Protein AF-A0A1J3E453-F1 (afdb_monomer)

Mean predicted aligned error: 7.91 Å

Organism: Noccaea caerulescens (NCBI:txid107243)

Radius of gyration: 14.73 Å; Cα contacts (8 Å, |Δi|>4): 219; chains: 1; bounding box: 29×22×44 Å

pLDDT: mean 78.31, std 11.67, range [51.22, 94.38]

Nearest PDB structures (foldseek):
  5n4c-assembly3_C  TM=3.956E-01  e=3.322E-01  Galerina marginata
  8hq2-assembly2_E  TM=4.932E-01  e=2.153E+00  Homo sapiens
  7y1x-assembly1_A  TM=4.200E-01  e=2.153E+00  Microbulbifer arenaceous
  3qqz-assembly1_A  TM=3.516E-01  e=2.038E+00  Escherichia coli ABU 83972
  8j07-assembly1_s1  TM=5.700E-01  e=7.623E+00  Homo sapiens

Foldseek 3Di:
DQDPVLRDDADDDDPDPDPAKAKDWFAAPVVRWIKIWIDDFQAWTKMWTVPVVDPNTDIDTDRARPQQKDFDDSDWDYDPRKIKGWIAHPVVVVCPVRIDIWIQDPNVRYIDD

Sequence (113 aa):
VWSPYCGKPLWIEPTHRRHNYLYALGYDKSKDSHKILRFGGSVDFTIYDLNSDSVPVSERVLDITPDRMEYNDHSSVTLNGNAYWHATNVEDSDNLDQNFLVCFDFTRETFGP

Solvent-accessible surface area (backbone atoms only — not comparable to full-atom values): 6765 Å² total; per-residue (Å²): 88,76,42,84,88,72,75,47,82,44,56,74,80,84,89,63,94,67,92,69,65,41,66,37,58,28,32,18,76,86,74,77,29,47,32,38,40,40,36,36,87,73,70,47,39,34,39,34,45,59,44,87,86,45,82,63,43,48,72,44,76,52,96,61,83,65,71,70,51,44,76,79,56,93,61,58,46,66,56,99,34,21,28,34,33,50,30,32,48,61,93,46,65,90,48,80,83,56,67,45,79,46,37,40,37,49,64,78,70,41,76,51,136

InterPro domains:
  IPR006527 F-box associated beta-propeller, type 1 [PF07734] (1-113)
  IPR017451 F-box associated beta-propeller domain [TIGR01640] (1-112)

Secondary structure (DSSP, 8-state):
-B-TTT-SB---------S--EEEEEEETTTTEEEEEEEETTTEEEEEE--TT-SS-EEEE------SEEE--S--EEETTEEEEEEEEGGGTT-TT-EEEEEEETTTTEEE-

Structure (mmCIF, N/CA/C/O backbone):
data_AF-A0A1J3E453-F1
#
_entry.id   AF-A0A1J3E453-F1
#
loop_
_atom_site.group_PDB
_atom_site.id
_atom_site.type_symbol
_atom_site.label_atom_id
_atom_site.label_alt_id
_atom_site.label_comp_id
_atom_site.label_asym_id
_atom_site.label_entity_id
_atom_site.label_seq_id
_atom_site.pdbx_PDB_ins_code
_atom_site.Cartn_x
_atom_site.Cartn_y
_atom_site.Cartn_z
_atom_site.occupancy
_atom_site.B_iso_or_equiv
_atom_site.auth_seq_id
_atom_site.auth_comp_id
_atom_site.auth_asym_id
_atom_site.auth_atom_id
_atom_site.pdbx_PDB_model_num
ATOM 1 N N . VAL A 1 1 ? -0.387 9.661 13.028 1.00 66.81 1 VAL A N 1
ATOM 2 C CA . VAL A 1 1 ? -1.453 9.645 11.997 1.00 66.81 1 VAL A CA 1
ATOM 3 C C . VAL A 1 1 ? -2.800 9.816 12.683 1.00 66.81 1 VAL A C 1
ATOM 5 O O . VAL A 1 1 ? -2.996 9.254 13.751 1.00 66.81 1 VAL A O 1
ATOM 8 N N . TRP A 1 2 ? -3.717 10.610 12.133 1.00 67.94 2 TRP A N 1
ATOM 9 C CA . TRP A 1 2 ? -5.086 10.700 12.654 1.00 67.94 2 TRP A CA 1
ATOM 10 C C . TRP A 1 2 ? -5.987 9.791 11.818 1.00 67.94 2 TRP A C 1
ATOM 12 O O . TRP A 1 2 ? -6.043 9.968 10.603 1.00 67.94 2 TRP A O 1
ATOM 22 N N . SER A 1 3 ? -6.634 8.798 12.437 1.00 66.44 3 SER A N 1
ATOM 23 C CA . SER A 1 3 ? -7.619 7.970 11.732 1.00 66.44 3 SER A CA 1
ATOM 24 C C . SER A 1 3 ? -8.967 8.697 11.729 1.00 66.44 3 SER A C 1
ATOM 26 O O . SER A 1 3 ? -9.567 8.824 12.802 1.00 66.44 3 SER A O 1
ATOM 28 N N . PRO A 1 4 ? -9.478 9.152 10.567 1.00 64.81 4 PRO A N 1
ATOM 29 C CA . PRO A 1 4 ? -10.780 9.815 10.499 1.00 64.81 4 PRO A CA 1
ATOM 30 C C . PRO A 1 4 ? -11.937 8.881 10.869 1.00 64.81 4 PRO A C 1
ATOM 32 O O . PRO A 1 4 ? -12.992 9.350 11.280 1.00 64.81 4 PRO A O 1
ATOM 35 N N . TYR A 1 5 ? -11.733 7.566 10.762 1.00 63.62 5 TYR A N 1
ATOM 36 C CA . TYR A 1 5 ? -12.758 6.559 11.032 1.00 63.62 5 TYR A CA 1
ATOM 37 C C . TYR A 1 5 ? -12.921 6.263 12.522 1.00 63.62 5 TYR A C 1
ATOM 39 O O . TYR A 1 5 ? -14.030 6.046 12.996 1.00 63.62 5 TYR A O 1
ATOM 47 N N . CYS A 1 6 ? -11.821 6.270 13.274 1.00 66.38 6 CYS A N 1
ATOM 48 C CA . CYS A 1 6 ? -11.834 5.881 14.685 1.00 66.38 6 CYS A CA 1
ATOM 49 C C . CYS A 1 6 ? -11.796 7.092 15.629 1.00 66.38 6 CYS A C 1
ATOM 51 O O . CYS A 1 6 ? -11.926 6.924 16.839 1.00 66.38 6 CYS A O 1
ATOM 53 N N . GLY A 1 7 ? -11.540 8.298 15.103 1.00 68.38 7 GLY A N 1
ATOM 54 C CA . GLY A 1 7 ? -11.434 9.546 15.870 1.00 68.38 7 GLY A CA 1
ATOM 55 C C . GLY A 1 7 ? -10.265 9.597 16.864 1.00 68.38 7 GLY A C 1
ATOM 56 O O . GLY A 1 7 ? -10.111 10.582 17.585 1.00 68.38 7 GLY A O 1
ATOM 57 N N . LYS A 1 8 ? -9.432 8.551 16.912 1.00 69.38 8 LYS A N 1
ATOM 58 C CA . LYS A 1 8 ? -8.300 8.413 17.830 1.00 69.38 8 LYS A CA 1
ATOM 59 C C . LYS A 1 8 ? -6.981 8.736 17.116 1.00 69.38 8 LYS A C 1
ATOM 61 O O . LYS A 1 8 ? -6.792 8.328 15.965 1.00 69.38 8 LYS A O 1
ATOM 66 N N . PRO A 1 9 ? -6.045 9.436 17.782 1.00 73.31 9 PRO A N 1
ATOM 67 C CA . PRO A 1 9 ? -4.690 9.577 17.270 1.00 73.31 9 PRO A CA 1
ATOM 68 C C . PRO A 1 9 ? -3.983 8.216 17.303 1.00 73.31 9 PRO A C 1
ATOM 70 O O . PRO A 1 9 ? -3.937 7.554 18.338 1.00 73.31 9 PRO A O 1
ATOM 73 N N . LEU A 1 10 ? -3.429 7.810 16.163 1.00 77.00 10 LEU A N 1
ATOM 74 C CA . LEU A 1 10 ? -2.613 6.610 16.008 1.00 77.00 10 LEU A CA 1
ATOM 75 C C . LEU A 1 10 ? -1.139 7.011 15.897 1.00 77.00 10 LEU A C 1
ATOM 77 O O . LEU A 1 10 ? -0.775 7.893 15.109 1.00 77.00 10 LEU A O 1
ATOM 81 N N . TRP A 1 11 ? -0.279 6.356 16.669 1.00 76.00 11 TRP A N 1
ATOM 82 C CA . TRP A 1 11 ? 1.159 6.611 16.655 1.00 76.00 11 TRP A CA 1
ATOM 83 C C . TRP A 1 11 ? 1.857 5.588 15.764 1.00 76.00 11 TRP A C 1
ATOM 85 O O . TRP A 1 11 ? 1.774 4.388 16.013 1.00 76.00 11 TRP A O 1
ATOM 95 N N . ILE A 1 12 ? 2.521 6.093 14.724 1.00 74.94 12 ILE A N 1
ATOM 96 C CA . ILE A 1 12 ? 3.451 5.337 13.889 1.00 74.94 12 ILE A CA 1
ATOM 97 C C . ILE A 1 12 ? 4.828 5.901 14.203 1.00 74.94 12 ILE A C 1
ATOM 99 O O . ILE A 1 12 ? 5.065 7.094 13.988 1.00 74.94 12 ILE A O 1
ATOM 103 N N . GLU A 1 13 ? 5.699 5.074 14.766 1.00 71.62 13 GLU A N 1
ATOM 104 C CA . GLU A 1 13 ? 7.048 5.498 15.106 1.00 71.62 13 GLU A CA 1
ATOM 105 C C . GLU A 1 13 ? 7.929 5.470 13.846 1.00 71.62 13 GLU A C 1
ATOM 107 O O . GLU A 1 13 ? 7.936 4.474 13.119 1.00 71.62 13 GLU A O 1
ATOM 112 N N . PRO A 1 14 ? 8.664 6.551 13.528 1.00 63.81 14 PRO A N 1
ATOM 113 C CA . PRO A 1 14 ? 9.563 6.546 12.386 1.00 63.81 14 PRO A CA 1
ATOM 114 C C . PRO A 1 14 ? 10.747 5.618 12.672 1.00 63.81 14 PRO A C 1
ATOM 116 O O . PRO A 1 14 ? 11.683 5.983 13.379 1.00 63.81 14 PRO A O 1
ATOM 119 N N . THR A 1 15 ? 10.732 4.419 12.096 1.00 65.12 15 THR A N 1
ATOM 120 C CA . THR A 1 15 ? 11.800 3.433 12.295 1.00 65.12 15 THR A CA 1
ATOM 121 C C . THR A 1 15 ? 13.136 3.863 11.672 1.00 65.12 15 THR A C 1
ATOM 123 O O . THR A 1 15 ? 14.179 3.460 12.178 1.00 65.12 15 THR A O 1
ATOM 126 N N . HIS A 1 16 ? 13.157 4.682 10.606 1.00 63.59 16 HIS A N 1
ATOM 127 C CA . HIS A 1 16 ? 14.385 5.115 9.908 1.00 63.59 16 HIS A CA 1
ATOM 128 C C . HIS A 1 16 ? 14.329 6.576 9.418 1.00 63.59 16 HIS A C 1
ATOM 130 O O . HIS A 1 16 ? 13.320 7.026 8.884 1.00 63.59 16 HIS A O 1
ATOM 136 N N . ARG A 1 17 ? 15.462 7.298 9.499 1.00 58.50 17 ARG A N 1
ATOM 137 C CA . ARG A 1 17 ? 15.637 8.704 9.051 1.00 58.50 17 ARG A CA 1
ATOM 138 C C . ARG A 1 17 ? 15.853 8.873 7.534 1.00 58.50 17 ARG A C 1
ATOM 140 O O . ARG A 1 17 ? 16.582 9.770 7.107 1.00 58.50 17 ARG A O 1
ATOM 147 N N . ARG A 1 18 ? 15.300 7.990 6.700 1.00 62.88 18 ARG A N 1
ATOM 148 C CA . ARG A 1 18 ? 15.377 8.165 5.238 1.00 62.88 18 ARG A CA 1
ATOM 149 C C . ARG A 1 18 ? 14.251 9.095 4.785 1.00 62.88 18 ARG A C 1
ATOM 151 O O . ARG A 1 18 ? 13.124 8.969 5.245 1.00 62.88 18 ARG A O 1
ATOM 158 N N . HIS A 1 19 ? 14.575 10.029 3.893 1.00 62.84 19 HIS A N 1
ATOM 159 C CA . HIS A 1 19 ? 13.678 11.114 3.477 1.00 62.84 19 HIS A CA 1
ATOM 160 C C . HIS 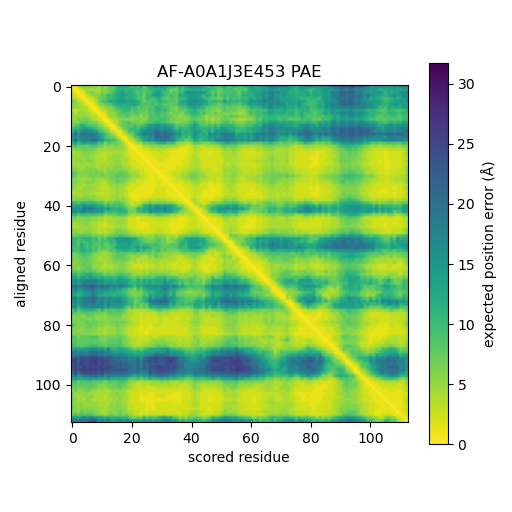A 1 19 ? 12.812 10.760 2.254 1.00 62.84 19 HIS A C 1
ATOM 162 O O . HIS A 1 19 ? 11.989 11.569 1.846 1.00 62.84 19 HIS A O 1
ATOM 168 N N . ASN A 1 20 ? 12.967 9.555 1.690 1.00 74.38 20 ASN A N 1
ATOM 169 C CA . ASN A 1 20 ? 12.432 9.203 0.368 1.00 74.38 20 ASN A CA 1
ATOM 170 C C . ASN A 1 20 ? 11.447 8.022 0.421 1.00 74.38 20 ASN A C 1
ATOM 172 O O . ASN A 1 20 ? 11.412 7.208 -0.497 1.00 74.38 20 ASN A O 1
ATOM 176 N N . TYR A 1 21 ? 10.693 7.887 1.515 1.00 80.69 21 TYR A N 1
ATOM 177 C CA . TYR A 1 21 ? 9.635 6.882 1.587 1.00 80.69 21 TYR A CA 1
ATOM 178 C C . TYR A 1 21 ? 8.345 7.397 0.961 1.00 80.69 21 TYR A C 1
ATOM 180 O O . TYR A 1 21 ? 7.912 8.520 1.225 1.00 80.69 21 TYR A O 1
ATOM 188 N N . LEU A 1 22 ? 7.720 6.524 0.188 1.00 83.06 22 LEU A N 1
ATOM 189 C CA . LEU A 1 22 ? 6.383 6.668 -0.347 1.00 83.06 22 LEU A CA 1
ATOM 190 C C . LEU A 1 22 ? 5.392 5.946 0.553 1.00 83.06 22 LEU A C 1
ATOM 192 O O . LEU A 1 22 ? 5.734 4.988 1.252 1.00 83.06 22 LEU A O 1
ATOM 196 N N . TYR A 1 23 ? 4.158 6.432 0.535 1.00 87.56 23 TYR A N 1
ATOM 197 C CA . TYR A 1 23 ? 3.074 5.879 1.326 1.00 87.56 23 TYR A CA 1
ATOM 198 C C . TYR A 1 23 ? 1.862 5.640 0.438 1.00 87.56 23 TYR A C 1
ATOM 200 O O . TYR A 1 23 ? 1.509 6.475 -0.395 1.00 87.56 23 TYR A O 1
ATOM 208 N N . ALA A 1 24 ? 1.212 4.506 0.656 1.00 90.25 24 ALA A N 1
ATOM 209 C CA . ALA A 1 24 ? -0.039 4.146 0.020 1.00 90.25 24 ALA A CA 1
ATOM 210 C C . ALA A 1 24 ? -1.056 3.741 1.085 1.00 90.25 24 ALA A C 1
ATOM 212 O O . ALA A 1 24 ? -0.745 2.974 1.998 1.00 90.25 24 ALA A O 1
ATOM 213 N N . LEU A 1 25 ? -2.272 4.269 0.972 1.00 91.25 25 LEU A N 1
ATOM 214 C CA . LEU A 1 25 ? -3.391 3.904 1.834 1.00 91.25 25 LEU A CA 1
ATOM 215 C C . LEU A 1 25 ? -4.227 2.827 1.142 1.00 91.25 25 LEU A C 1
ATOM 217 O O . LEU A 1 25 ? -4.534 2.937 -0.045 1.00 91.25 25 LEU A O 1
ATOM 221 N N . GLY A 1 26 ? -4.643 1.822 1.899 1.00 92.94 26 GLY A N 1
ATOM 222 C CA . GLY A 1 26 ? -5.529 0.781 1.406 1.00 92.94 26 GLY A CA 1
ATOM 223 C C . GLY A 1 26 ? -6.417 0.193 2.485 1.00 92.94 26 GLY A C 1
ATOM 224 O O . GLY A 1 26 ? -6.435 0.648 3.633 1.00 92.94 26 GLY A O 1
ATOM 225 N N . TYR A 1 27 ? -7.181 -0.813 2.082 1.00 92.50 27 TYR A N 1
ATOM 226 C CA . TYR A 1 27 ? -8.213 -1.448 2.882 1.00 92.50 27 TYR A CA 1
ATOM 227 C C . TYR A 1 27 ? -8.071 -2.965 2.836 1.00 92.50 27 TYR A C 1
ATOM 229 O O . TYR A 1 27 ? -8.111 -3.577 1.767 1.00 92.50 27 TYR A O 1
ATOM 237 N N . ASP A 1 28 ? -7.940 -3.572 4.007 1.00 92.62 28 ASP A N 1
ATOM 238 C CA . ASP A 1 28 ? -7.996 -5.014 4.173 1.00 92.62 28 ASP A CA 1
ATOM 239 C C . ASP A 1 28 ? -9.448 -5.441 4.376 1.00 92.62 28 ASP A C 1
ATOM 241 O O . ASP A 1 28 ? -10.034 -5.267 5.445 1.00 92.62 28 ASP A O 1
ATOM 245 N N . LYS A 1 29 ? -10.022 -6.045 3.335 1.00 91.25 29 LYS A N 1
ATOM 246 C CA . LYS A 1 29 ? -11.408 -6.524 3.347 1.00 91.25 29 LYS A CA 1
ATOM 247 C C . LYS A 1 29 ? -11.610 -7.711 4.287 1.00 91.25 29 LYS A C 1
ATOM 249 O O . LYS A 1 29 ? -12.735 -7.954 4.703 1.00 91.25 29 LYS A O 1
ATOM 254 N N . SER A 1 30 ? -10.552 -8.461 4.602 1.00 90.56 30 SER A N 1
ATOM 255 C CA . SER A 1 30 ? -10.637 -9.618 5.501 1.00 90.56 30 SER A CA 1
ATOM 256 C C . SER A 1 30 ? -10.715 -9.209 6.970 1.00 90.56 30 SER A C 1
ATOM 258 O O . SER A 1 30 ? -11.347 -9.901 7.767 1.00 90.56 30 SER A O 1
ATOM 260 N N . LYS A 1 31 ? -10.098 -8.075 7.313 1.00 87.00 31 LYS A N 1
ATOM 261 C CA . LYS A 1 31 ? -10.059 -7.527 8.674 1.00 87.00 31 LYS A CA 1
ATOM 262 C C . LYS A 1 31 ? -10.970 -6.325 8.892 1.00 87.00 31 LYS A C 1
ATOM 264 O O . LYS A 1 31 ? -11.061 -5.855 10.021 1.00 87.00 31 LYS A O 1
ATOM 269 N N . ASP A 1 32 ? -11.606 -5.832 7.832 1.00 88.06 32 ASP A N 1
ATOM 270 C CA . ASP A 1 32 ? -12.431 -4.623 7.855 1.00 88.06 32 ASP A CA 1
ATOM 271 C C . ASP A 1 32 ? -11.655 -3.403 8.398 1.00 88.06 32 ASP A C 1
ATOM 273 O O . ASP A 1 32 ? -12.167 -2.588 9.164 1.00 88.06 32 ASP A O 1
ATOM 277 N N . SER A 1 33 ? -10.368 -3.300 8.041 1.00 87.69 33 SER A N 1
ATOM 278 C CA . SER A 1 33 ? -9.460 -2.279 8.571 1.00 87.69 33 SER A CA 1
ATOM 279 C C . SER A 1 33 ? -8.656 -1.587 7.474 1.00 87.69 33 SER A C 1
ATOM 281 O O . SER A 1 33 ? -8.344 -2.148 6.423 1.00 87.69 33 SER A O 1
ATOM 283 N N . HIS A 1 34 ? -8.303 -0.326 7.723 1.00 89.12 34 HIS A N 1
ATOM 284 C CA . HIS A 1 34 ? -7.387 0.403 6.854 1.00 89.12 34 HIS A CA 1
ATOM 285 C C . HIS A 1 34 ? -5.942 0.015 7.160 1.00 89.12 34 HIS A C 1
ATOM 287 O O . HIS A 1 34 ? -5.573 -0.231 8.309 1.00 89.12 34 HIS A O 1
ATOM 293 N N . LYS A 1 35 ? -5.104 0.033 6.129 1.00 91.56 35 LYS A N 1
ATOM 294 C CA . LYS A 1 35 ? -3.669 -0.216 6.236 1.00 91.56 35 LYS A CA 1
ATOM 295 C C . LYS A 1 35 ? -2.889 0.850 5.483 1.00 91.56 35 LYS A C 1
ATOM 297 O O . LYS A 1 35 ? -3.371 1.396 4.492 1.00 91.56 35 LYS A O 1
ATOM 302 N N . ILE A 1 36 ? -1.672 1.124 5.936 1.00 91.12 36 ILE A N 1
ATOM 303 C CA . ILE A 1 36 ? -0.721 1.977 5.217 1.00 91.12 36 ILE A CA 1
ATOM 304 C C . ILE A 1 36 ? 0.464 1.120 4.804 1.00 91.12 36 ILE A C 1
ATOM 306 O O . ILE A 1 36 ? 1.096 0.497 5.651 1.00 91.12 36 ILE A O 1
ATOM 310 N N . LEU A 1 37 ? 0.782 1.116 3.516 1.00 91.25 37 LEU A N 1
ATOM 311 C CA . LEU A 1 37 ? 2.040 0.599 3.001 1.00 91.25 37 LEU A CA 1
ATOM 312 C C . LEU A 1 37 ? 3.033 1.759 2.929 1.00 91.25 37 LEU A C 1
ATOM 314 O O . LEU A 1 37 ? 2.752 2.770 2.291 1.00 91.25 37 LEU A O 1
ATOM 318 N N . ARG A 1 38 ? 4.188 1.613 3.568 1.00 88.62 38 ARG A N 1
ATOM 319 C CA . ARG A 1 38 ? 5.368 2.458 3.381 1.00 88.62 38 ARG A CA 1
ATOM 320 C C . ARG A 1 38 ? 6.363 1.697 2.525 1.00 88.62 38 ARG A C 1
ATOM 322 O O . ARG A 1 38 ? 6.682 0.553 2.851 1.00 88.62 38 ARG A O 1
ATOM 329 N N . PHE A 1 39 ? 6.891 2.339 1.494 1.00 83.56 39 PHE A N 1
ATOM 330 C CA . PHE A 1 39 ? 7.907 1.735 0.646 1.00 83.56 39 PHE A CA 1
ATOM 331 C C . PHE A 1 39 ? 8.971 2.732 0.199 1.00 83.56 39 PHE A C 1
ATOM 333 O O . PHE A 1 39 ? 8.719 3.933 0.139 1.00 83.56 39 PHE A O 1
ATOM 340 N N . GLY A 1 40 ? 10.189 2.259 -0.054 1.00 76.62 40 GLY A N 1
ATOM 341 C CA . GLY A 1 40 ? 11.299 3.101 -0.504 1.00 76.62 40 GLY A CA 1
ATOM 342 C C . GLY A 1 40 ? 12.352 2.293 -1.251 1.00 76.62 40 GLY A C 1
ATOM 343 O O . GLY A 1 40 ? 12.816 1.263 -0.767 1.00 76.62 40 GLY A O 1
ATOM 344 N N . GLY A 1 41 ? 12.737 2.764 -2.438 1.00 70.06 41 GLY A N 1
ATOM 345 C CA . GLY A 1 41 ? 13.573 1.977 -3.345 1.00 70.06 41 GLY A CA 1
ATOM 346 C C . GLY A 1 41 ? 12.896 0.663 -3.757 1.00 70.06 41 GLY A C 1
ATOM 347 O O . GLY A 1 41 ? 11.672 0.554 -3.749 1.00 70.06 41 GLY A O 1
ATOM 348 N N . SER A 1 42 ? 13.699 -0.339 -4.113 1.00 65.81 42 SER A N 1
ATOM 349 C CA . SER A 1 42 ? 13.228 -1.635 -4.619 1.00 65.81 42 SER A CA 1
ATOM 350 C C . SER A 1 42 ? 13.126 -2.741 -3.560 1.00 65.81 42 SER A C 1
ATOM 352 O O . SER A 1 42 ? 12.817 -3.872 -3.912 1.00 65.81 42 SER A O 1
ATOM 354 N N . VAL A 1 43 ? 13.404 -2.465 -2.279 1.00 68.75 43 VAL A N 1
ATOM 355 C CA . VAL A 1 43 ? 13.579 -3.534 -1.268 1.00 68.75 43 VAL A CA 1
ATOM 356 C C . VAL A 1 43 ? 12.926 -3.278 0.089 1.00 68.75 43 VAL A C 1
ATOM 358 O O . VAL A 1 43 ? 12.763 -4.220 0.858 1.00 68.75 43 VAL A O 1
ATOM 361 N N . ASP A 1 44 ? 12.512 -2.048 0.398 1.00 81.94 44 ASP A N 1
ATOM 362 C CA . ASP A 1 44 ? 11.988 -1.728 1.727 1.00 81.94 44 ASP A CA 1
ATOM 363 C C . ASP A 1 44 ? 10.461 -1.603 1.671 1.00 81.94 44 ASP A C 1
ATOM 365 O O . ASP A 1 44 ? 9.959 -0.558 1.267 1.00 81.94 44 ASP A O 1
ATOM 369 N N . PHE A 1 45 ? 9.724 -2.634 2.106 1.00 87.38 45 PHE A N 1
ATOM 370 C CA . PHE A 1 45 ? 8.259 -2.604 2.243 1.00 87.38 45 PHE A CA 1
ATOM 371 C C . PHE A 1 45 ? 7.843 -2.827 3.695 1.00 87.38 45 PHE A C 1
ATOM 373 O O . PHE A 1 45 ? 8.231 -3.793 4.351 1.00 87.38 45 PHE A O 1
ATOM 380 N N . THR A 1 46 ? 7.032 -1.922 4.227 1.00 90.06 46 THR A N 1
ATOM 381 C CA . THR A 1 46 ? 6.513 -2.001 5.593 1.00 90.06 46 THR A CA 1
ATOM 382 C C . THR A 1 46 ? 5.025 -1.708 5.590 1.00 90.06 46 THR A C 1
ATOM 384 O O . THR A 1 46 ? 4.599 -0.719 5.002 1.00 90.06 46 THR A O 1
ATOM 387 N N . ILE A 1 47 ? 4.237 -2.532 6.273 1.00 91.81 47 ILE A N 1
ATOM 388 C CA . ILE A 1 47 ? 2.801 -2.324 6.426 1.00 91.81 47 ILE A CA 1
ATOM 389 C C . ILE A 1 47 ? 2.448 -1.943 7.860 1.00 91.81 47 ILE A C 1
ATOM 391 O O . ILE A 1 47 ? 3.002 -2.480 8.820 1.00 91.81 47 ILE A O 1
ATOM 395 N N . TYR A 1 48 ? 1.500 -1.024 7.979 1.00 89.56 48 TYR A N 1
ATOM 396 C CA . TYR A 1 48 ? 0.918 -0.559 9.229 1.00 89.56 48 TYR A CA 1
ATOM 397 C C . TYR A 1 48 ? -0.566 -0.918 9.250 1.00 89.56 48 TYR A C 1
ATOM 399 O O . TYR A 1 48 ? -1.310 -0.457 8.383 1.00 89.56 48 TYR A O 1
ATOM 407 N N . ASP A 1 49 ? -1.001 -1.718 10.223 1.00 88.38 49 ASP A N 1
ATOM 408 C CA . ASP A 1 49 ? -2.414 -2.079 10.410 1.00 88.38 49 ASP A CA 1
ATOM 409 C C . ASP A 1 49 ? -3.091 -1.051 11.324 1.00 88.38 49 ASP A C 1
ATOM 411 O O . ASP A 1 49 ? -2.787 -0.971 12.515 1.00 88.38 49 ASP A O 1
ATOM 415 N N . LEU A 1 50 ? -3.989 -0.233 10.764 1.00 85.62 50 LEU A N 1
ATOM 416 C CA . LEU A 1 50 ? -4.656 0.858 11.484 1.00 85.62 50 LEU A CA 1
ATOM 417 C C . LEU A 1 50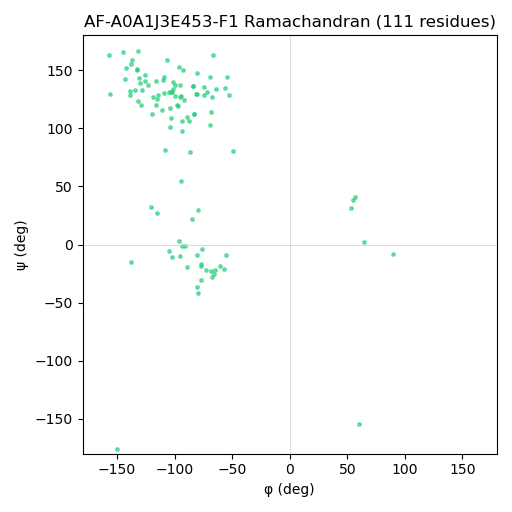 ? -5.891 0.395 12.260 1.00 85.62 50 LEU A C 1
ATOM 419 O O . LEU A 1 50 ? -6.774 1.210 12.546 1.00 85.62 50 LEU A O 1
ATOM 423 N N . ASN A 1 51 ? -5.980 -0.892 12.590 1.00 78.75 51 ASN A N 1
ATOM 424 C CA . ASN A 1 51 ? -7.018 -1.385 13.476 1.00 78.75 51 ASN A CA 1
ATOM 425 C C . ASN A 1 51 ? -7.028 -0.566 14.786 1.00 78.75 51 ASN A C 1
ATOM 427 O O . ASN A 1 51 ? -5.992 -0.367 15.429 1.00 78.75 51 ASN A O 1
ATOM 431 N N . SER A 1 52 ? -8.207 -0.061 15.163 1.00 66.56 52 SER A N 1
ATOM 432 C CA . SER A 1 52 ? -8.403 0.897 16.259 1.00 66.56 52 SER A CA 1
ATOM 433 C C . SER A 1 52 ? -7.967 0.391 17.627 1.00 66.56 52 SER A C 1
ATOM 435 O O . SER A 1 52 ? -7.795 1.193 18.551 1.00 66.56 52 SER A O 1
ATOM 437 N N . ASP A 1 53 ? -7.825 -0.925 17.751 1.00 72.19 53 ASP A N 1
ATOM 438 C CA . ASP A 1 53 ? -7.608 -1.608 19.019 1.00 72.19 53 ASP A CA 1
ATOM 439 C C . ASP A 1 53 ? -6.116 -1.856 19.302 1.00 72.19 53 ASP A C 1
ATOM 441 O O . ASP A 1 53 ? -5.751 -2.199 20.425 1.00 72.19 53 ASP A O 1
ATOM 445 N N . SER A 1 54 ? -5.234 -1.622 18.320 1.00 65.62 54 SER A N 1
ATOM 446 C CA . SER A 1 54 ? -3.779 -1.752 18.468 1.00 65.62 54 SER A CA 1
ATOM 447 C C . SER A 1 54 ? -3.089 -0.391 18.596 1.00 65.62 54 SER A C 1
ATOM 449 O O . SER A 1 54 ? -2.987 0.359 17.624 1.00 65.62 54 SER A O 1
ATOM 451 N N . VAL A 1 55 ? -2.593 -0.075 19.800 1.00 69.31 55 VAL A N 1
ATOM 452 C CA . VAL A 1 55 ? -1.753 1.106 20.072 1.00 69.31 55 VAL A CA 1
ATOM 453 C C . VAL A 1 55 ? -0.488 0.666 20.834 1.00 69.31 55 VAL A C 1
ATOM 455 O O . VAL A 1 55 ? -0.628 0.145 21.942 1.00 69.31 55 VAL A O 1
ATOM 458 N N . PRO A 1 56 ? 0.734 0.882 20.299 1.00 72.62 56 PRO A N 1
ATOM 459 C CA . PRO A 1 56 ? 1.043 1.529 19.019 1.00 72.62 56 PRO A CA 1
ATOM 460 C C . PRO A 1 56 ? 0.559 0.709 17.813 1.00 72.62 56 PRO A C 1
ATOM 462 O O . PRO A 1 56 ? 0.224 -0.468 17.941 1.00 72.62 56 PRO A O 1
ATOM 465 N N . VAL A 1 57 ? 0.483 1.361 16.650 1.00 79.81 57 VAL A N 1
ATOM 466 C CA . VAL A 1 57 ? 0.041 0.731 15.397 1.00 79.81 57 VAL A CA 1
ATOM 467 C C . VAL A 1 57 ? 0.911 -0.490 15.101 1.00 79.81 57 VAL A C 1
ATOM 469 O O . VAL A 1 57 ? 2.134 -0.415 15.212 1.00 79.81 57 VAL A O 1
ATOM 472 N N . SER A 1 58 ? 0.289 -1.606 14.716 1.00 84.12 58 SER A N 1
ATOM 473 C CA . SER A 1 58 ? 1.031 -2.819 14.368 1.00 84.12 58 SER A 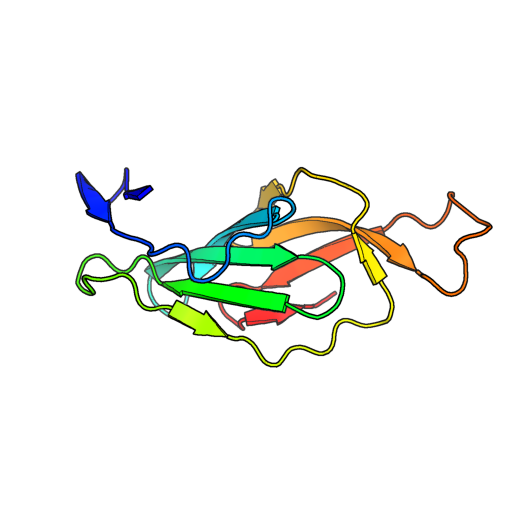CA 1
ATOM 474 C C . SER A 1 58 ? 1.820 -2.595 13.076 1.00 84.12 58 SER A C 1
ATOM 476 O O . SER A 1 58 ? 1.232 -2.395 12.014 1.00 84.12 58 SER A O 1
ATOM 478 N N . GLU A 1 59 ? 3.148 -2.608 13.183 1.00 87.50 59 GLU A N 1
ATOM 479 C CA . GLU A 1 59 ? 4.095 -2.499 12.070 1.00 87.50 59 GLU A CA 1
ATOM 480 C C . GLU A 1 59 ? 4.654 -3.883 11.725 1.00 87.50 59 GLU A C 1
ATOM 482 O O . GLU A 1 59 ? 5.082 -4.631 12.609 1.00 87.50 59 GLU A O 1
ATOM 487 N N . ARG A 1 60 ? 4.688 -4.224 10.433 1.00 90.25 60 ARG A N 1
ATOM 488 C CA . ARG A 1 60 ? 5.358 -5.432 9.938 1.00 90.25 60 ARG A CA 1
ATOM 489 C C . ARG A 1 60 ? 6.113 -5.152 8.645 1.00 90.25 60 ARG A C 1
ATOM 491 O O . ARG A 1 60 ? 5.567 -4.580 7.706 1.00 90.25 60 ARG A O 1
ATOM 498 N N . VAL A 1 61 ? 7.361 -5.606 8.587 1.00 88.50 61 VAL A N 1
ATOM 499 C CA . VAL A 1 61 ? 8.142 -5.650 7.346 1.00 88.50 61 VAL A CA 1
ATOM 500 C C . VAL A 1 61 ? 7.583 -6.759 6.460 1.00 88.50 61 VAL A C 1
ATOM 502 O O . VAL A 1 61 ? 7.345 -7.871 6.935 1.00 88.50 61 VAL A O 1
ATOM 505 N N . LEU A 1 62 ? 7.338 -6.441 5.194 1.00 88.50 62 LEU A N 1
ATOM 506 C CA . LEU A 1 62 ? 6.874 -7.408 4.211 1.00 88.50 62 LEU A CA 1
ATOM 507 C C . LEU A 1 62 ? 8.076 -7.971 3.457 1.00 88.50 62 LEU A C 1
ATOM 509 O O . LEU A 1 62 ? 8.879 -7.212 2.921 1.00 88.50 62 LEU A O 1
ATOM 513 N N . ASP A 1 63 ? 8.176 -9.296 3.411 1.00 85.94 63 ASP A N 1
ATOM 514 C CA . ASP A 1 63 ? 9.167 -9.995 2.595 1.00 85.94 63 ASP A CA 1
ATOM 515 C C . ASP A 1 63 ? 8.603 -10.180 1.185 1.00 85.94 63 ASP A C 1
ATOM 517 O O . ASP A 1 63 ? 8.014 -11.207 0.844 1.00 85.94 63 ASP A O 1
ATOM 521 N N . ILE A 1 64 ? 8.675 -9.106 0.402 1.00 81.06 64 ILE A N 1
ATOM 522 C CA . ILE A 1 64 ? 8.216 -9.077 -0.982 1.00 81.06 64 ILE A CA 1
ATOM 523 C C . ILE A 1 64 ? 9.433 -8.863 -1.860 1.00 81.06 64 ILE A C 1
ATOM 525 O O . ILE A 1 64 ? 10.197 -7.922 -1.664 1.00 81.06 64 ILE A O 1
ATOM 529 N N . THR A 1 65 ? 9.582 -9.720 -2.862 1.00 74.19 65 THR A N 1
ATOM 530 C CA . THR A 1 65 ? 10.521 -9.494 -3.956 1.00 74.19 65 THR A CA 1
ATOM 531 C C . THR A 1 65 ? 9.742 -8.820 -5.077 1.00 74.19 65 THR A C 1
ATOM 533 O O . THR A 1 65 ? 9.013 -9.520 -5.780 1.00 74.19 65 THR A O 1
ATOM 536 N N . PRO A 1 66 ? 9.790 -7.483 -5.227 1.00 67.38 66 PRO A N 1
ATOM 537 C CA . PRO A 1 66 ? 9.208 -6.874 -6.406 1.00 67.38 66 PRO A CA 1
ATOM 538 C C . PRO A 1 66 ? 9.987 -7.368 -7.623 1.00 67.38 66 PRO A C 1
ATOM 540 O O . PRO A 1 66 ? 11.223 -7.378 -7.625 1.00 67.38 66 PRO A O 1
ATOM 543 N N . ASP A 1 67 ? 9.261 -7.775 -8.659 1.00 67.56 67 ASP A N 1
ATOM 544 C CA . ASP A 1 67 ? 9.856 -7.940 -9.979 1.00 67.56 67 ASP A CA 1
ATOM 545 C C . ASP A 1 67 ? 10.542 -6.619 -10.349 1.00 67.56 67 ASP A C 1
ATOM 547 O O . ASP A 1 67 ? 10.088 -5.563 -9.921 1.00 67.56 67 ASP A O 1
ATOM 551 N N . ARG A 1 68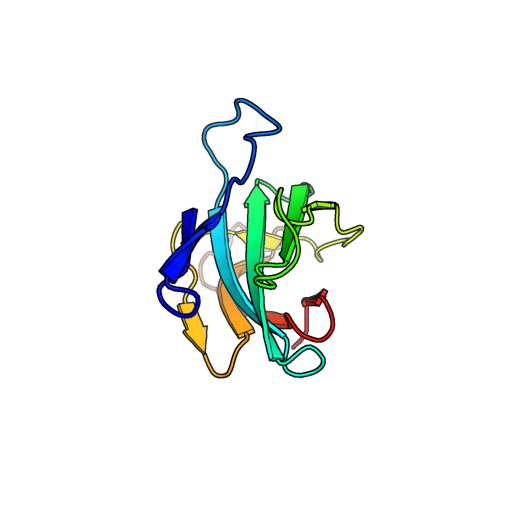 ? 11.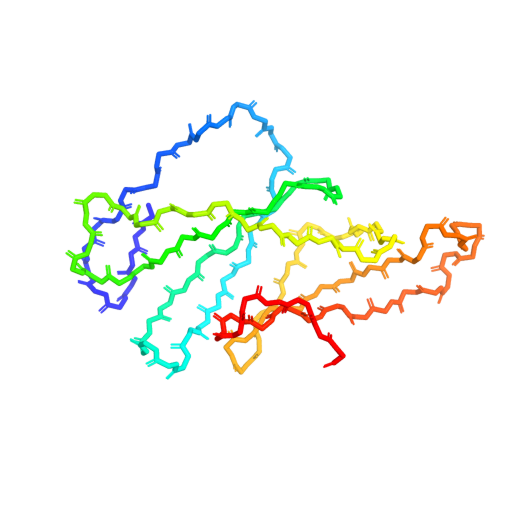678 -6.681 -11.051 1.00 65.56 68 ARG A N 1
ATOM 552 C CA . ARG A 1 68 ? 12.625 -5.575 -11.310 1.00 65.56 68 ARG A CA 1
ATOM 553 C C . ARG A 1 68 ? 11.957 -4.286 -11.829 1.00 65.56 68 ARG A C 1
ATOM 555 O O . ARG A 1 68 ? 11.984 -3.998 -13.023 1.00 65.56 68 ARG A O 1
ATOM 562 N N . MET A 1 69 ? 11.393 -3.502 -10.920 1.00 70.44 69 MET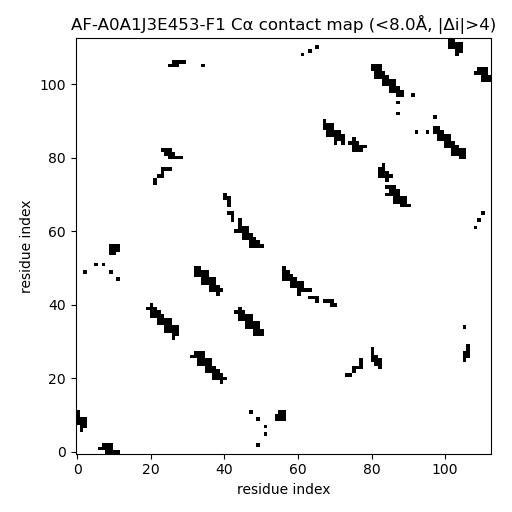 A N 1
ATOM 563 C CA . MET A 1 69 ? 10.563 -2.337 -11.203 1.00 70.44 69 MET A CA 1
ATOM 564 C C . MET A 1 69 ? 11.141 -1.102 -10.530 1.00 70.44 69 MET A C 1
ATOM 566 O O . MET A 1 69 ? 11.544 -1.142 -9.363 1.00 70.44 69 MET A O 1
ATOM 570 N N . GLU A 1 70 ? 11.142 0.002 -11.268 1.00 71.19 70 GLU A N 1
ATOM 571 C CA . GLU A 1 70 ? 11.408 1.328 -10.728 1.00 71.19 70 GLU A CA 1
ATOM 572 C C . GLU A 1 70 ? 10.087 2.082 -10.562 1.00 71.19 70 GLU A C 1
ATOM 574 O O . GLU A 1 70 ? 9.229 2.086 -11.449 1.00 71.19 70 GLU A O 1
ATOM 579 N N . TYR A 1 71 ? 9.896 2.669 -9.382 1.00 70.38 71 TYR A N 1
ATOM 580 C CA . TYR A 1 71 ? 8.674 3.376 -9.020 1.00 70.38 71 TYR A CA 1
ATOM 581 C C . TYR A 1 71 ? 8.850 4.860 -9.328 1.00 70.38 71 TYR A C 1
ATOM 583 O O . TYR A 1 71 ? 9.570 5.566 -8.623 1.00 70.38 71 TYR A O 1
ATOM 591 N N . ASN A 1 72 ? 8.191 5.314 -10.393 1.00 61.12 72 ASN A N 1
ATOM 592 C CA . ASN A 1 72 ? 8.484 6.600 -11.029 1.00 61.12 72 ASN A CA 1
ATOM 593 C C . ASN A 1 72 ? 7.624 7.768 -10.532 1.00 61.12 72 ASN A C 1
ATOM 595 O O . ASN A 1 72 ? 7.823 8.899 -10.971 1.00 61.12 72 ASN A O 1
ATOM 599 N N . ASP A 1 73 ? 6.687 7.524 -9.613 1.00 62.03 73 ASP A N 1
ATOM 600 C CA . ASP A 1 73 ? 5.791 8.554 -9.092 1.00 62.03 73 ASP A CA 1
ATOM 601 C C . ASP A 1 73 ? 5.836 8.618 -7.561 1.00 62.03 73 ASP A C 1
ATOM 603 O O . ASP A 1 73 ? 5.873 7.603 -6.862 1.00 62.03 73 ASP A O 1
ATOM 607 N N . HIS A 1 74 ? 5.784 9.842 -7.039 1.00 67.00 74 HIS A N 1
ATOM 608 C CA . HIS A 1 74 ? 5.586 10.100 -5.617 1.00 67.00 74 HIS A CA 1
ATOM 609 C C . HIS A 1 74 ? 4.127 9.904 -5.173 1.00 67.00 74 HIS A C 1
ATOM 611 O O . HIS A 1 74 ? 3.820 10.021 -3.984 1.00 67.00 74 HIS A O 1
ATOM 617 N N . SER A 1 75 ? 3.234 9.609 -6.117 1.00 72.12 75 SER A N 1
ATOM 618 C CA . SER A 1 75 ? 1.790 9.590 -5.921 1.00 72.12 75 SER A CA 1
ATOM 619 C C . SER A 1 75 ? 1.234 8.199 -6.212 1.00 72.12 75 SER A C 1
ATOM 621 O O . SER A 1 75 ? 1.215 7.743 -7.352 1.00 72.12 75 SER A O 1
ATOM 623 N N . SER A 1 76 ? 0.745 7.521 -5.174 1.00 83.38 76 SER A N 1
ATOM 624 C CA . SER A 1 76 ? -0.129 6.359 -5.345 1.00 83.38 76 SER A CA 1
ATOM 625 C C . SER A 1 76 ? -1.591 6.798 -5.314 1.00 83.38 76 SER A C 1
ATOM 627 O O . SER A 1 76 ? -1.948 7.777 -4.653 1.00 83.38 76 SER A O 1
ATOM 629 N N . VAL A 1 77 ? -2.448 6.069 -6.023 1.00 88.88 77 VAL A N 1
ATOM 630 C CA . VAL A 1 77 ? -3.902 6.254 -5.984 1.00 88.88 77 VAL A CA 1
ATOM 631 C C . VAL A 1 77 ? -4.570 5.012 -5.418 1.00 88.88 77 VAL A C 1
ATOM 633 O O . VAL A 1 77 ? -4.177 3.889 -5.723 1.00 88.88 77 VAL A O 1
ATOM 636 N N . THR A 1 78 ? -5.600 5.201 -4.597 1.00 89.88 78 THR A N 1
ATOM 637 C CA . THR A 1 78 ? -6.357 4.096 -4.000 1.00 89.88 78 THR A CA 1
ATOM 638 C C . THR A 1 78 ? -7.651 3.866 -4.774 1.00 89.88 78 THR A C 1
ATOM 640 O O . THR A 1 78 ? -8.445 4.790 -4.949 1.00 89.88 78 THR A O 1
ATOM 643 N N . LEU A 1 79 ? -7.905 2.624 -5.187 1.00 91.69 79 LEU A N 1
ATOM 644 C CA . LEU A 1 79 ? -9.147 2.207 -5.837 1.00 91.69 79 LEU A CA 1
ATOM 645 C C . LEU A 1 79 ? -9.594 0.843 -5.297 1.00 91.69 79 LEU A C 1
ATOM 647 O O . LEU A 1 79 ? -8.827 -0.117 -5.267 1.00 91.69 79 LEU A O 1
ATOM 651 N N . ASN A 1 80 ? -10.857 0.742 -4.872 1.00 91.75 80 ASN A N 1
ATOM 652 C CA . ASN A 1 80 ? -11.469 -0.498 -4.366 1.00 91.75 80 ASN A CA 1
ATOM 653 C C . ASN A 1 80 ? -10.691 -1.196 -3.230 1.00 91.75 80 ASN A C 1
ATOM 655 O O . ASN A 1 80 ? -10.737 -2.426 -3.102 1.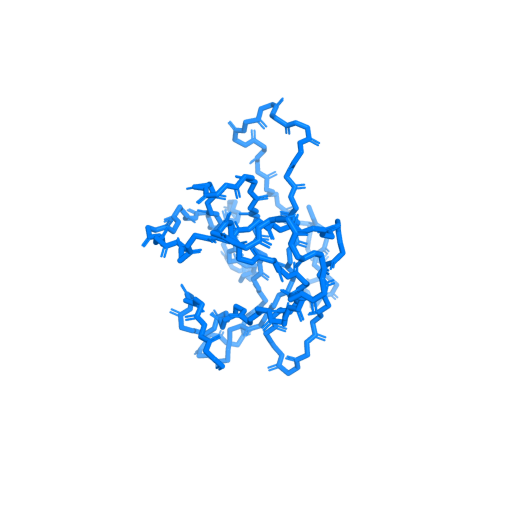00 91.75 80 ASN A O 1
ATOM 659 N N . GLY A 1 81 ? -10.008 -0.403 -2.400 1.00 92.44 81 GLY A N 1
ATOM 660 C CA . GLY A 1 81 ? -9.212 -0.867 -1.260 1.00 92.44 81 GLY A CA 1
ATOM 661 C C . GLY A 1 81 ? -7.752 -1.185 -1.581 1.00 92.44 81 GLY A C 1
ATOM 662 O O . GLY A 1 81 ? -6.972 -1.382 -0.655 1.00 92.44 81 GLY A O 1
ATOM 663 N N . ASN A 1 82 ? -7.364 -1.174 -2.855 1.00 94.38 82 ASN A N 1
ATOM 664 C CA . ASN A 1 82 ? -5.991 -1.419 -3.285 1.00 94.38 82 ASN A CA 1
ATOM 665 C C . ASN A 1 82 ? -5.321 -0.126 -3.734 1.00 94.38 82 ASN A C 1
ATOM 667 O O . ASN A 1 82 ? -6.013 0.835 -4.079 1.00 94.38 82 ASN A O 1
ATOM 671 N N . ALA A 1 83 ? -3.991 -0.100 -3.727 1.00 92.69 83 ALA A N 1
ATOM 672 C CA . ALA A 1 83 ? -3.237 1.047 -4.212 1.00 92.69 83 ALA A CA 1
ATOM 673 C C . ALA A 1 83 ? -2.539 0.728 -5.525 1.00 92.69 83 ALA A C 1
ATOM 675 O O . ALA A 1 83 ? -2.070 -0.389 -5.740 1.00 92.69 83 ALA A O 1
ATOM 676 N N . TYR A 1 84 ? -2.490 1.745 -6.373 1.00 90.44 84 TYR A N 1
ATOM 677 C CA . TYR A 1 84 ? -1.965 1.680 -7.717 1.00 90.44 84 TYR A CA 1
ATOM 678 C C . TYR A 1 84 ? -0.989 2.821 -7.951 1.00 90.44 84 TYR A C 1
ATOM 680 O O . TYR A 1 84 ? -1.202 3.933 -7.461 1.00 90.44 84 TYR A O 1
ATOM 688 N N . TRP A 1 85 ? 0.070 2.558 -8.702 1.00 86.88 85 TRP A N 1
ATOM 689 C CA . TRP A 1 85 ? 1.031 3.580 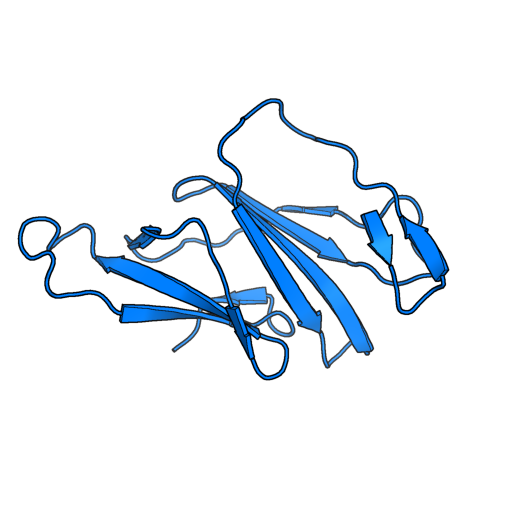-9.102 1.00 86.88 85 TRP A CA 1
ATOM 690 C C . TRP A 1 85 ? 1.777 3.168 -10.364 1.00 86.88 85 TRP A C 1
ATOM 692 O O . TRP A 1 85 ? 1.768 2.002 -10.765 1.00 86.88 85 TRP A O 1
ATOM 702 N N . HIS A 1 86 ? 2.401 4.154 -11.000 1.00 83.62 86 HIS A N 1
ATOM 703 C CA . HIS A 1 86 ? 3.198 3.942 -12.197 1.00 83.62 86 HIS A CA 1
ATOM 704 C C . HIS A 1 86 ? 4.536 3.282 -11.857 1.00 83.62 86 HIS A C 1
ATOM 706 O O . HIS A 1 86 ? 5.227 3.687 -10.916 1.00 83.62 86 HIS A O 1
ATOM 712 N N . ALA A 1 87 ? 4.907 2.289 -12.657 1.00 80.69 87 ALA A N 1
ATOM 713 C CA . ALA A 1 87 ? 6.220 1.672 -12.628 1.00 80.69 87 ALA A CA 1
ATOM 714 C C . ALA A 1 87 ? 6.751 1.452 -14.048 1.00 80.69 87 ALA A C 1
ATOM 716 O O . ALA A 1 87 ? 5.982 1.386 -15.014 1.00 80.69 87 ALA A O 1
ATOM 717 N N . THR A 1 88 ? 8.069 1.309 -14.142 1.00 77.50 88 THR A N 1
ATOM 718 C CA . THR A 1 88 ? 8.777 0.961 -15.378 1.00 77.50 88 THR A CA 1
ATOM 719 C C . THR A 1 88 ? 9.651 -0.259 -15.132 1.00 77.50 88 THR A C 1
ATOM 721 O O . THR A 1 88 ? 10.172 -0.458 -14.031 1.00 77.50 88 THR A O 1
ATOM 724 N N . ASN A 1 89 ? 9.796 -1.098 -16.156 1.00 73.94 89 ASN A N 1
ATOM 725 C CA . ASN A 1 89 ? 10.695 -2.241 -16.106 1.00 73.94 89 ASN A CA 1
ATOM 726 C C . ASN A 1 89 ? 12.148 -1.762 -16.222 1.00 73.94 89 ASN A C 1
ATOM 728 O O . ASN A 1 89 ? 12.494 -1.034 -17.151 1.00 73.94 89 ASN A O 1
ATOM 732 N N . VAL A 1 90 ? 13.001 -2.199 -15.296 1.00 67.38 90 VAL A N 1
ATOM 733 C CA . VAL A 1 90 ? 14.418 -1.805 -15.249 1.00 67.38 90 VAL A CA 1
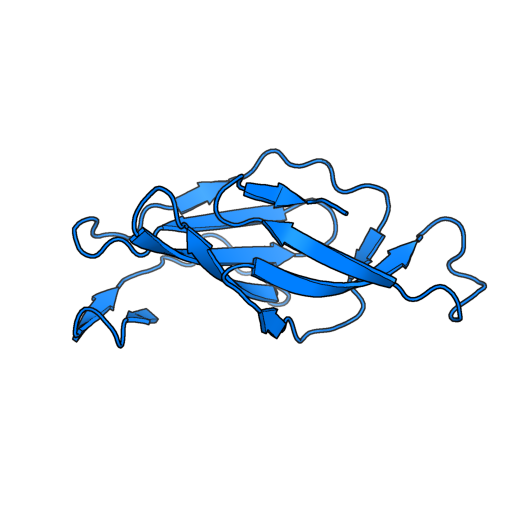ATOM 734 C C . VAL A 1 90 ? 15.200 -2.324 -16.464 1.00 67.38 90 VAL A C 1
ATOM 736 O O . VAL A 1 90 ? 16.197 -1.720 -16.845 1.00 67.38 90 VAL A O 1
ATOM 739 N N . GLU A 1 91 ? 14.765 -3.418 -17.101 1.00 66.00 91 GLU A N 1
ATOM 740 C CA . GLU A 1 91 ? 15.451 -3.976 -18.283 1.00 66.00 91 GLU A CA 1
ATOM 741 C C . GLU A 1 91 ? 15.259 -3.136 -19.555 1.00 66.00 91 GLU A C 1
ATOM 743 O O . GLU A 1 91 ? 16.101 -3.186 -20.449 1.00 66.00 91 GLU A O 1
ATOM 748 N N . ASP A 1 92 ? 14.206 -2.317 -19.597 1.00 59.72 92 ASP A N 1
ATOM 749 C CA . ASP A 1 92 ? 13.833 -1.476 -20.736 1.00 59.72 92 ASP A CA 1
ATOM 750 C C . ASP A 1 92 ? 13.937 0.022 -20.394 1.00 59.72 92 ASP A C 1
ATOM 752 O O . ASP A 1 92 ? 13.238 0.840 -20.987 1.00 59.72 92 ASP A O 1
ATOM 756 N N . SER A 1 93 ? 14.809 0.415 -19.453 1.00 55.34 93 SER A N 1
ATOM 757 C CA . SER A 1 93 ? 14.926 1.810 -18.981 1.00 55.34 93 SER A CA 1
ATOM 758 C C . SER A 1 93 ? 15.230 2.832 -20.089 1.00 55.34 93 SER A C 1
ATOM 760 O O . SER A 1 93 ? 14.955 4.018 -19.922 1.00 55.34 93 SER A O 1
ATOM 762 N N . ASP A 1 94 ? 15.771 2.380 -21.225 1.00 58.88 94 ASP A N 1
ATOM 763 C CA . ASP A 1 94 ? 16.014 3.204 -22.418 1.00 58.88 94 ASP A CA 1
ATOM 764 C C . ASP A 1 94 ? 14.726 3.485 -23.229 1.00 58.88 94 ASP A C 1
ATOM 766 O O . ASP A 1 94 ? 14.685 4.422 -24.027 1.00 58.88 94 ASP A O 1
ATOM 770 N N . ASN A 1 95 ? 13.653 2.719 -22.999 1.00 57.91 95 ASN A N 1
ATOM 771 C CA . ASN A 1 95 ? 12.310 2.908 -23.548 1.00 57.91 95 ASN A CA 1
ATOM 772 C C . ASN A 1 95 ? 11.349 3.393 -22.448 1.00 57.91 95 ASN A C 1
ATOM 774 O O . ASN A 1 95 ? 10.538 2.636 -21.911 1.00 57.91 95 ASN A O 1
ATOM 778 N N . LEU A 1 96 ? 11.381 4.701 -22.177 1.00 56.34 96 LEU A N 1
ATOM 779 C CA . LEU A 1 96 ? 10.462 5.410 -21.265 1.00 56.34 96 LEU A CA 1
ATOM 780 C C . LEU A 1 96 ? 8.962 5.237 -21.601 1.00 56.34 96 LEU A C 1
ATOM 782 O O . LEU A 1 96 ? 8.100 5.643 -20.821 1.00 56.34 96 LEU A O 1
ATOM 786 N N . ASP A 1 97 ? 8.644 4.634 -22.748 1.00 59.59 97 ASP A N 1
ATOM 787 C CA . ASP A 1 97 ? 7.285 4.373 -23.223 1.00 59.59 97 ASP A CA 1
ATOM 788 C C . ASP A 1 97 ? 6.632 3.128 -22.587 1.00 59.59 97 ASP A C 1
ATOM 790 O O . ASP A 1 97 ? 5.427 2.925 -22.741 1.00 59.59 97 ASP A O 1
ATOM 794 N N . GLN A 1 98 ? 7.374 2.306 -21.833 1.00 67.19 98 GLN A N 1
ATOM 795 C CA . GLN A 1 98 ? 6.825 1.135 -21.132 1.00 67.19 98 GLN A CA 1
ATOM 796 C C . GLN A 1 98 ? 6.432 1.441 -19.678 1.00 67.19 98 GLN A C 1
ATOM 798 O O . GLN A 1 98 ? 6.864 0.779 -18.732 1.00 67.19 98 GLN A O 1
ATOM 803 N N . ASN A 1 99 ? 5.590 2.455 -19.490 1.00 75.31 99 ASN A N 1
ATOM 804 C CA . ASN A 1 99 ? 4.951 2.698 -18.198 1.00 75.31 99 ASN A CA 1
ATOM 805 C C . ASN A 1 99 ? 3.735 1.788 -18.043 1.00 75.31 99 ASN A C 1
ATOM 807 O O . ASN A 1 99 ? 2.850 1.764 -18.899 1.00 75.31 99 ASN A O 1
ATOM 811 N N . PHE A 1 100 ? 3.648 1.089 -16.918 1.00 81.19 100 PHE A N 1
ATOM 812 C CA . PHE A 1 100 ? 2.471 0.306 -16.558 1.00 81.19 100 PHE A CA 1
ATOM 813 C C . PHE A 1 100 ? 2.046 0.604 -15.124 1.00 81.19 100 PHE A C 1
ATOM 815 O O . PHE A 1 100 ? 2.748 1.269 -14.359 1.00 81.19 100 PHE A O 1
ATOM 822 N N . LEU A 1 101 ? 0.841 0.159 -14.786 1.00 85.19 101 LEU A N 1
ATOM 823 C CA . LEU A 1 101 ? 0.267 0.335 -13.463 1.00 85.19 101 LEU A CA 1
ATOM 824 C C . LEU A 1 101 ? 0.543 -0.917 -12.631 1.00 85.19 101 LEU A C 1
ATOM 826 O O . LEU A 1 101 ? 0.219 -2.023 -13.056 1.00 85.19 101 LEU A O 1
ATOM 830 N N . VAL A 1 102 ? 1.115 -0.736 -11.446 1.00 86.00 102 VAL A N 1
ATOM 831 C CA . VAL A 1 102 ? 1.310 -1.806 -10.463 1.00 86.00 102 VAL A CA 1
ATOM 832 C C . VAL A 1 102 ? 0.213 -1.713 -9.421 1.00 86.00 102 VAL A C 1
ATOM 834 O O . VAL A 1 102 ? -0.105 -0.616 -8.971 1.00 86.00 102 VAL A O 1
ATOM 837 N N . CYS A 1 103 ? -0.352 -2.855 -9.034 1.00 90.12 103 CYS A N 1
ATOM 838 C CA . CYS A 1 103 ? -1.355 -2.964 -7.982 1.00 90.12 103 CYS A CA 1
ATOM 839 C C . CYS A 1 103 ? -0.759 -3.641 -6.749 1.00 90.12 103 CYS A C 1
ATOM 841 O O . CYS A 1 103 ? -0.189 -4.730 -6.846 1.00 90.12 103 CYS A O 1
ATOM 843 N N . PHE A 1 104 ? -0.953 -3.033 -5.582 1.00 91.56 104 PHE A N 1
ATOM 844 C CA . PHE A 1 104 ? -0.746 -3.694 -4.300 1.00 91.56 104 PHE A CA 1
ATOM 845 C C . PHE A 1 104 ? -2.088 -4.061 -3.666 1.00 91.56 104 PHE A C 1
ATOM 847 O O . PHE A 1 104 ? -2.900 -3.187 -3.335 1.00 91.56 104 PHE A O 1
ATOM 854 N N . ASP A 1 105 ? -2.308 -5.361 -3.474 1.00 93.94 105 ASP A N 1
ATOM 855 C CA . ASP A 1 105 ? -3.487 -5.895 -2.800 1.00 93.94 105 ASP A CA 1
ATOM 856 C C . ASP A 1 105 ? -3.280 -5.850 -1.282 1.00 93.94 105 ASP A C 1
ATOM 858 O O . ASP A 1 105 ? -2.453 -6.580 -0.746 1.00 93.94 105 ASP A O 1
ATOM 862 N N . PHE A 1 106 ? -4.038 -5.019 -0.564 1.00 93.69 106 PHE A N 1
ATOM 863 C CA . PHE A 1 106 ? -3.891 -4.873 0.895 1.00 93.69 106 PHE A CA 1
ATOM 864 C C . PHE A 1 106 ? -4.503 -6.012 1.713 1.00 93.69 106 PHE A C 1
ATOM 866 O O . PHE A 1 106 ? -4.180 -6.170 2.897 1.00 93.69 106 PHE A O 1
ATOM 873 N N . THR A 1 107 ? -5.395 -6.788 1.099 1.00 93.38 107 THR A N 1
ATOM 874 C CA . THR A 1 107 ? -5.998 -7.968 1.725 1.00 93.38 107 THR A CA 1
ATOM 875 C C . THR A 1 107 ? -5.023 -9.142 1.657 1.00 93.38 107 THR A C 1
ATOM 877 O O . THR A 1 107 ? -4.861 -9.868 2.634 1.00 93.38 107 THR A O 1
ATOM 880 N N . ARG A 1 108 ? -4.338 -9.312 0.519 1.00 93.06 108 ARG A N 1
ATOM 881 C CA . ARG A 1 108 ? -3.334 -10.372 0.313 1.00 93.06 108 ARG A CA 1
ATOM 882 C C . ARG A 1 108 ? -1.919 -9.961 0.710 1.00 93.06 108 ARG A C 1
ATOM 884 O O . ARG A 1 108 ? -1.091 -10.832 0.938 1.00 93.06 108 ARG A O 1
ATOM 891 N N . GLU A 1 109 ? -1.673 -8.660 0.802 1.00 92.88 109 GLU A N 1
ATOM 892 C CA . GLU A 1 109 ? -0.373 -8.029 1.050 1.00 92.88 109 GLU A CA 1
ATOM 893 C C . GLU A 1 109 ? 0.699 -8.413 0.025 1.00 92.88 109 GLU A C 1
ATOM 895 O O . GLU A 1 109 ? 1.858 -8.651 0.363 1.00 92.88 109 GLU A O 1
ATOM 900 N N . THR A 1 110 ? 0.307 -8.473 -1.245 1.00 90.44 110 THR A N 1
ATOM 901 C CA . THR A 1 110 ? 1.193 -8.828 -2.357 1.00 90.44 110 THR A CA 1
ATOM 902 C C . THR A 1 110 ? 0.950 -7.919 -3.551 1.00 90.44 110 THR A C 1
ATOM 904 O O . THR A 1 110 ? -0.160 -7.418 -3.749 1.00 90.44 110 THR A O 1
ATOM 907 N N . PHE A 1 111 ? 1.965 -7.779 -4.400 1.00 87.19 111 PHE A N 1
ATOM 908 C CA . PHE A 1 111 ? 1.764 -7.271 -5.753 1.00 87.19 111 PHE A CA 1
ATOM 909 C C . PHE A 1 111 ? 1.006 -8.294 -6.599 1.00 87.19 111 PHE A C 1
ATOM 911 O O . PHE A 1 111 ? 1.177 -9.503 -6.423 1.00 87.19 111 PHE A O 1
ATOM 918 N N . GLY A 1 112 ? 0.150 -7.815 -7.492 1.00 73.75 112 GLY A N 1
ATOM 919 C CA . GLY A 1 112 ? -0.570 -8.656 -8.444 1.00 73.75 112 GLY A CA 1
ATOM 920 C C . GLY A 1 112 ? -0.765 -7.954 -9.790 1.00 73.75 112 GLY A C 1
ATOM 921 O O . GLY A 1 112 ? -0.559 -6.739 -9.865 1.00 73.75 112 GLY A O 1
ATOM 922 N N . PRO A 1 113 ? -1.146 -8.704 -10.840 1.00 51.22 113 PRO A N 1
ATOM 923 C CA . PRO A 1 113 ? -1.806 -8.139 -12.014 1.00 51.22 113 PRO A CA 1
ATOM 924 C C . PRO A 1 113 ? -3.193 -7.573 -11.671 1.00 51.22 113 PRO A C 1
ATOM 926 O O . PRO A 1 113 ? -3.844 -8.098 -10.734 1.00 51.22 113 PRO A O 1
#